Protein AF-A0A0A1G849-F1 (afdb_monomer_lite)

pLDDT: mean 85.61, std 12.78, range [46.56, 97.75]

Secondary structure (DSSP, 8-state):
-TT-------TTSB--SSSB-S---SSS---TTTTB--TTSBS-------GGG--SS--------SS---GGG----------------TTSPPPGGG-----SS---PPPPPP------SSTT-------

Sequence (131 aa):
VNGKSIGRYWPSYIASQSGCTDSCDYRGAYSSSKCLTNCGQPSQKLYHVPRSWIQSTGNVLVLFEELGGDPTQISFMARSVGTLCARVSETHLPPVGSWKSSATSGLKVNKPKAELQLHCPSSGHLIKSIK

Foldseek 3Di:
DLPDDLDDDDQVQFAAQDLADPDADPDDDDDPSRHDDRHRGRPDDDGDDDPVSDDPDDDDDDDDDDPDDDCVPDDDDDDDDDDDDDDWDQPDDADPVQDDDPPDDDDDDDDHGHDDDDDDPDPPDDDPDDD

Organism: Pinus sylvestris (NCBI:txid3349)

Structure (mmCIF, N/CA/C/O backbone):
data_AF-A0A0A1G849-F1
#
_entry.id   AF-A0A0A1G849-F1
#
loop_
_atom_site.group_PDB
_atom_site.id
_atom_site.type_symbol
_atom_site.label_atom_id
_atom_site.label_alt_id
_atom_site.label_comp_id
_atom_site.label_asym_id
_atom_site.label_entity_id
_atom_site.label_seq_id
_atom_site.pdbx_PDB_ins_code
_atom_site.Cartn_x
_atom_site.Cartn_y
_atom_site.Cartn_z
_atom_site.occupancy
_atom_site.B_iso_or_equiv
_atom_site.auth_seq_id
_atom_site.auth_comp_id
_atom_site.auth_asym_id
_atom_site.auth_atom_id
_atom_site.pdbx_PDB_model_num
ATOM 1 N N . VAL A 1 1 ? -9.097 -6.084 12.991 1.00 96.44 1 VAL A N 1
ATOM 2 C CA . VAL A 1 1 ? -10.332 -6.166 12.171 1.00 96.44 1 VAL A CA 1
ATOM 3 C C . VAL A 1 1 ? -11.165 -7.33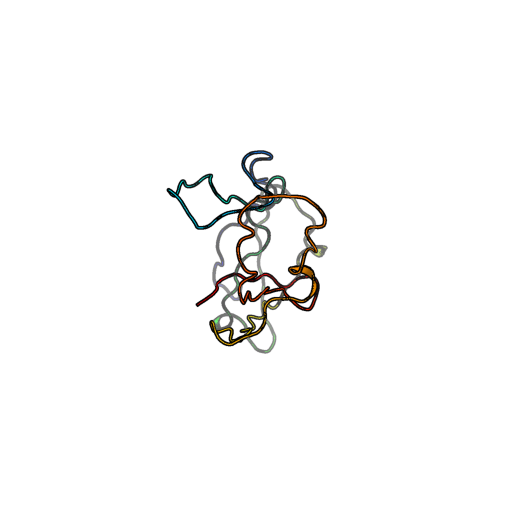7 12.655 1.00 96.44 1 VAL A C 1
ATOM 5 O O . VAL A 1 1 ? -10.667 -8.454 12.602 1.00 96.44 1 VAL A O 1
ATOM 8 N N . ASN A 1 2 ? -12.381 -7.108 13.158 1.00 97.38 2 ASN A N 1
ATOM 9 C CA . ASN A 1 2 ? -13.292 -8.162 13.636 1.00 97.38 2 ASN A CA 1
ATOM 10 C C . ASN A 1 2 ? -12.612 -9.164 14.597 1.00 97.38 2 ASN A C 1
ATOM 12 O O . ASN A 1 2 ? -12.657 -10.373 14.390 1.00 97.38 2 ASN A O 1
ATOM 16 N N . GLY A 1 3 ? -11.878 -8.650 15.592 1.00 97.25 3 GLY A N 1
ATOM 17 C CA . GLY A 1 3 ? -11.112 -9.462 16.553 1.00 97.25 3 GLY A CA 1
ATOM 18 C C . GLY A 1 3 ? -9.846 -10.136 16.000 1.00 97.25 3 GLY A C 1
ATOM 19 O O . GLY A 1 3 ? -9.109 -10.758 16.756 1.00 97.25 3 GLY A O 1
ATOM 20 N N . LYS A 1 4 ? -9.548 -10.006 14.700 1.00 97.75 4 LYS A N 1
ATOM 21 C CA . LYS A 1 4 ? -8.345 -10.556 14.055 1.00 97.75 4 LYS A CA 1
ATOM 22 C C . LYS A 1 4 ? -7.284 -9.473 13.861 1.00 97.75 4 LYS A C 1
ATOM 24 O O . LYS A 1 4 ? -7.577 -8.391 13.336 1.00 97.75 4 LYS A O 1
ATOM 29 N N . SER A 1 5 ? -6.053 -9.760 14.280 1.00 97.44 5 SER A N 1
ATOM 30 C CA . SER A 1 5 ? -4.911 -8.861 14.084 1.00 97.44 5 SER A CA 1
ATOM 31 C C . SER A 1 5 ? -4.463 -8.861 12.620 1.00 97.44 5 SER A C 1
ATOM 33 O O . SER A 1 5 ? -4.301 -9.926 12.029 1.00 97.44 5 SER A O 1
ATOM 35 N N . ILE A 1 6 ? -4.260 -7.671 12.043 1.00 96.56 6 ILE A N 1
ATOM 36 C CA . ILE A 1 6 ? -3.727 -7.480 10.677 1.00 96.56 6 ILE A CA 1
ATOM 37 C C . ILE A 1 6 ? -2.223 -7.150 10.673 1.00 96.56 6 ILE A C 1
ATOM 39 O O . ILE A 1 6 ? -1.653 -6.907 9.613 1.00 96.56 6 ILE A O 1
ATOM 43 N N . GLY A 1 7 ? -1.580 -7.157 11.846 1.00 97.38 7 GLY A N 1
ATOM 44 C CA . GLY A 1 7 ? -0.162 -6.837 12.015 1.00 97.38 7 GLY A CA 1
ATOM 45 C C . GLY A 1 7 ? 0.098 -5.435 12.572 1.00 97.38 7 GLY A C 1
ATOM 46 O O . GLY A 1 7 ? -0.817 -4.740 13.011 1.00 97.38 7 GLY A O 1
ATOM 47 N N . ARG A 1 8 ? 1.380 -5.058 12.584 1.00 97.44 8 ARG A N 1
ATOM 48 C CA . ARG A 1 8 ? 1.864 -3.741 13.023 1.00 97.44 8 ARG A CA 1
ATOM 49 C C . ARG A 1 8 ? 1.796 -2.748 11.866 1.00 97.44 8 ARG A C 1
ATOM 51 O O . ARG A 1 8 ? 1.991 -3.143 10.717 1.00 97.44 8 ARG A O 1
ATOM 58 N N . TYR A 1 9 ? 1.578 -1.476 12.182 1.00 96.06 9 TYR A N 1
ATOM 59 C CA . TYR A 1 9 ? 1.714 -0.383 11.229 1.00 96.06 9 TYR A CA 1
ATOM 60 C C . TYR A 1 9 ? 2.789 0.598 11.689 1.00 96.06 9 TYR A C 1
ATOM 62 O O . TYR A 1 9 ? 2.945 0.822 12.884 1.00 96.06 9 TYR A O 1
ATOM 70 N N . TRP A 1 10 ? 3.559 1.135 10.740 1.00 95.94 10 TRP A N 1
ATOM 71 C CA . TRP A 1 10 ? 4.604 2.123 11.018 1.00 95.94 10 TRP A CA 1
ATOM 72 C C . TRP A 1 10 ? 4.793 3.115 9.853 1.00 95.94 10 TRP A C 1
ATOM 74 O O . TRP A 1 10 ? 5.840 3.157 9.206 1.00 95.94 10 TRP A O 1
ATOM 84 N N . PRO A 1 11 ? 3.772 3.932 9.541 1.00 94.50 11 PRO A N 1
ATOM 85 C CA . PRO A 1 11 ? 3.796 4.857 8.411 1.00 94.50 11 PRO A CA 1
ATOM 86 C C . PRO A 1 11 ? 4.795 6.008 8.595 1.00 94.50 11 PRO A C 1
ATOM 88 O O . PRO A 1 11 ? 5.233 6.584 7.605 1.00 94.50 11 PRO A O 1
ATOM 91 N N . SER A 1 12 ? 5.179 6.334 9.833 1.00 94.50 12 SER A N 1
ATOM 92 C CA . SER A 1 12 ? 6.218 7.332 10.119 1.00 94.50 12 SER A CA 1
ATOM 93 C C . SER A 1 12 ? 7.637 6.823 9.851 1.00 94.50 12 SER A C 1
ATOM 95 O O . SER A 1 12 ? 8.562 7.629 9.780 1.00 94.50 12 SER A O 1
ATOM 97 N N . TYR A 1 13 ? 7.831 5.512 9.658 1.00 95.62 13 TYR A N 1
ATOM 98 C CA . TYR A 1 13 ? 9.122 4.965 9.259 1.00 95.62 13 TYR A CA 1
ATOM 99 C C . TYR A 1 13 ? 9.313 5.148 7.755 1.00 95.62 13 TYR A C 1
ATOM 101 O O . TYR A 1 13 ? 8.764 4.396 6.940 1.00 95.62 13 TYR A O 1
ATOM 109 N N . ILE A 1 14 ? 10.070 6.176 7.387 1.00 97.31 14 ILE A N 1
ATOM 110 C CA . ILE A 1 14 ? 10.297 6.572 5.998 1.00 97.31 14 ILE A CA 1
ATOM 111 C C . ILE A 1 14 ? 11.408 5.717 5.380 1.00 97.31 14 ILE A C 1
ATOM 113 O O . ILE A 1 14 ? 12.457 5.502 5.986 1.00 97.31 14 ILE A O 1
ATOM 117 N N . ALA A 1 15 ? 11.171 5.215 4.168 1.00 96.62 15 ALA A N 1
ATOM 118 C CA . ALA A 1 15 ? 12.182 4.502 3.395 1.00 96.62 15 ALA A CA 1
ATOM 119 C C . ALA A 1 15 ? 13.359 5.429 3.042 1.00 96.62 15 ALA A C 1
ATOM 121 O O . ALA A 1 15 ? 13.176 6.638 2.890 1.00 96.62 15 ALA A O 1
ATOM 122 N N . SER A 1 16 ? 14.556 4.851 2.867 1.00 95.00 16 SER A N 1
ATOM 123 C CA . SER A 1 16 ? 15.768 5.584 2.462 1.00 95.00 16 SER A CA 1
ATOM 124 C C . SER A 1 16 ? 15.474 6.581 1.342 1.00 95.00 16 SER A C 1
ATOM 126 O O . SER A 1 16 ? 14.739 6.273 0.406 1.00 95.00 16 SER A O 1
ATOM 128 N N . GLN A 1 17 ? 16.056 7.776 1.423 1.00 94.62 17 GLN A N 1
ATOM 129 C CA . GLN A 1 17 ? 15.940 8.766 0.351 1.00 94.62 17 GLN A CA 1
ATOM 130 C C . GLN A 1 17 ? 16.781 8.397 -0.879 1.00 94.62 17 GLN A C 1
ATOM 132 O O . GLN A 1 17 ? 16.513 8.888 -1.971 1.00 94.62 17 GLN A O 1
ATOM 137 N N . SER A 1 18 ? 17.783 7.530 -0.720 1.00 92.38 18 SER A N 1
ATOM 138 C CA . SER A 1 18 ? 18.713 7.126 -1.775 1.00 92.38 18 SER A CA 1
ATOM 139 C C . SER A 1 18 ? 18.560 5.651 -2.154 1.00 92.38 18 SER A C 1
ATOM 141 O O . SER A 1 18 ? 18.083 4.831 -1.365 1.00 92.38 18 SER A O 1
ATOM 143 N N . GLY A 1 19 ? 19.001 5.312 -3.371 1.00 89.44 19 GLY A N 1
ATOM 144 C CA . GLY A 1 19 ? 19.054 3.941 -3.890 1.00 89.44 19 GLY A CA 1
ATOM 145 C C . GLY A 1 19 ? 17.918 3.571 -4.843 1.00 89.44 19 GLY A C 1
ATOM 146 O O . GLY A 1 19 ? 18.025 2.562 -5.535 1.00 89.44 19 GLY A O 1
ATOM 147 N N . CYS A 1 20 ? 16.859 4.379 -4.925 1.00 92.69 20 CYS A N 1
ATOM 148 C CA . CYS A 1 20 ? 15.850 4.212 -5.965 1.00 92.69 20 CYS A CA 1
ATOM 149 C C . CYS A 1 20 ? 16.362 4.709 -7.312 1.00 92.69 20 CYS A C 1
ATOM 151 O O . CYS A 1 20 ? 17.150 5.650 -7.387 1.00 92.69 20 CYS A O 1
ATOM 153 N N . THR A 1 21 ? 15.879 4.068 -8.369 1.00 87.50 21 THR A N 1
ATOM 154 C CA . THR A 1 21 ? 16.189 4.414 -9.754 1.00 87.50 21 THR A CA 1
ATOM 155 C C . THR A 1 21 ? 14.902 4.723 -10.506 1.00 87.50 21 THR A C 1
ATOM 157 O O . THR A 1 21 ? 13.886 4.057 -10.297 1.00 87.50 21 THR A O 1
ATOM 160 N N . ASP A 1 22 ? 14.954 5.698 -11.411 1.00 82.12 22 ASP A N 1
ATOM 161 C CA . ASP A 1 22 ? 13.834 6.025 -12.301 1.00 82.12 22 ASP A CA 1
ATOM 162 C C . ASP A 1 22 ? 13.613 4.938 -13.364 1.00 82.12 22 ASP A C 1
ATOM 164 O O . ASP A 1 22 ? 12.525 4.806 -13.923 1.00 82.12 22 ASP A O 1
ATOM 168 N N . SER A 1 23 ? 14.645 4.133 -13.645 1.00 83.81 23 SER A N 1
ATOM 169 C CA . SER A 1 23 ? 14.575 3.025 -14.597 1.00 83.81 23 SER A CA 1
ATOM 170 C C . SER A 1 23 ? 15.314 1.789 -14.081 1.00 83.81 23 SER A C 1
ATOM 172 O O . SER A 1 23 ? 16.416 1.873 -13.543 1.00 83.81 23 SER A O 1
ATOM 174 N N . CYS A 1 24 ? 14.697 0.620 -14.235 1.00 86.75 24 CYS A N 1
ATOM 175 C CA . CYS A 1 24 ? 15.257 -0.668 -13.831 1.00 86.75 24 CYS A CA 1
ATOM 176 C C . CYS A 1 24 ? 15.306 -1.593 -15.051 1.00 86.75 24 CYS A C 1
ATOM 178 O O . CYS A 1 24 ? 14.274 -1.871 -15.662 1.00 86.75 24 CYS A O 1
ATOM 180 N N . ASP A 1 25 ? 16.502 -2.077 -15.394 1.00 84.75 25 ASP A N 1
ATOM 181 C CA . ASP A 1 25 ? 16.695 -3.071 -16.452 1.00 84.75 25 ASP A CA 1
ATOM 182 C C . ASP A 1 25 ? 16.750 -4.480 -15.847 1.00 84.75 25 ASP A C 1
ATOM 184 O O . ASP A 1 25 ? 17.547 -4.767 -14.946 1.00 84.75 25 ASP A O 1
ATOM 188 N N . TYR A 1 26 ? 15.908 -5.378 -16.361 1.00 83.81 26 TYR A N 1
ATOM 189 C CA . TYR A 1 26 ? 15.878 -6.777 -15.936 1.00 83.81 26 TYR A CA 1
ATOM 190 C C . TYR A 1 26 ? 17.158 -7.533 -16.329 1.00 83.81 26 TYR A C 1
ATOM 192 O O . TYR A 1 26 ? 17.505 -8.523 -15.685 1.00 83.81 26 TYR A O 1
ATOM 200 N N . ARG A 1 27 ? 17.879 -7.077 -17.362 1.00 86.25 27 ARG A N 1
ATOM 201 C CA . ARG A 1 27 ? 19.115 -7.704 -17.852 1.00 86.25 27 ARG A CA 1
ATOM 202 C C . ARG A 1 27 ? 20.282 -7.461 -16.892 1.00 86.25 27 ARG A C 1
ATOM 204 O O . ARG A 1 27 ? 20.348 -6.450 -16.194 1.00 86.25 27 ARG A O 1
ATOM 211 N N . GLY A 1 28 ? 21.243 -8.383 -16.886 1.00 90.12 28 GLY A N 1
ATOM 212 C CA . GLY A 1 28 ? 22.441 -8.317 -16.041 1.00 90.12 28 GLY A CA 1
ATOM 213 C C . GLY A 1 28 ? 22.224 -8.831 -14.615 1.00 90.12 28 GLY A C 1
ATOM 214 O O . GLY A 1 28 ? 21.102 -9.136 -14.212 1.00 90.12 28 GLY A O 1
ATOM 215 N N . ALA A 1 29 ? 23.313 -8.926 -13.845 1.00 93.50 29 ALA A N 1
ATOM 216 C CA . ALA A 1 29 ? 23.291 -9.463 -12.485 1.00 93.50 29 ALA A CA 1
ATOM 217 C C . ALA A 1 29 ? 22.294 -8.713 -11.584 1.00 93.50 29 ALA A C 1
ATOM 219 O O . ALA A 1 29 ? 22.076 -7.506 -11.727 1.00 93.50 29 ALA A O 1
ATOM 220 N N . TYR A 1 30 ? 21.666 -9.450 -10.673 1.00 93.19 30 TYR A N 1
ATOM 221 C CA . TYR A 1 30 ? 20.740 -8.903 -9.690 1.00 93.19 30 TYR A CA 1
ATOM 222 C C . TYR A 1 30 ? 21.476 -8.532 -8.397 1.00 93.19 30 TYR A C 1
ATOM 224 O O . TYR A 1 30 ? 22.336 -9.277 -7.930 1.00 93.19 30 TYR A O 1
ATOM 232 N N . SER A 1 31 ? 21.081 -7.412 -7.795 1.00 93.88 31 SER A N 1
ATOM 233 C CA . SER A 1 31 ? 21.362 -7.069 -6.401 1.00 93.88 31 SER A CA 1
ATOM 234 C C . SER A 1 31 ? 20.079 -6.553 -5.750 1.00 93.88 31 SER A C 1
ATOM 236 O O . SER A 1 31 ? 19.192 -6.035 -6.433 1.00 93.88 31 SER A O 1
ATOM 238 N N . SER A 1 32 ? 19.976 -6.655 -4.424 1.00 93.38 32 SER A N 1
ATOM 239 C CA . SER A 1 32 ? 18.806 -6.169 -3.677 1.00 93.38 32 SER A CA 1
ATOM 240 C C . SER A 1 32 ? 18.562 -4.665 -3.834 1.00 93.38 32 SER A C 1
ATOM 242 O O . SER A 1 32 ? 17.431 -4.216 -3.681 1.00 93.38 32 SER A O 1
ATOM 244 N N . SER A 1 33 ? 19.595 -3.891 -4.174 1.00 92.44 33 SER A N 1
ATOM 245 C CA . SER A 1 33 ? 19.517 -2.448 -4.405 1.00 92.44 33 SER A CA 1
ATOM 246 C C . SER A 1 33 ? 19.241 -2.051 -5.859 1.00 92.44 33 SER A C 1
ATOM 248 O O . SER A 1 33 ? 19.030 -0.874 -6.126 1.00 92.44 33 SER A O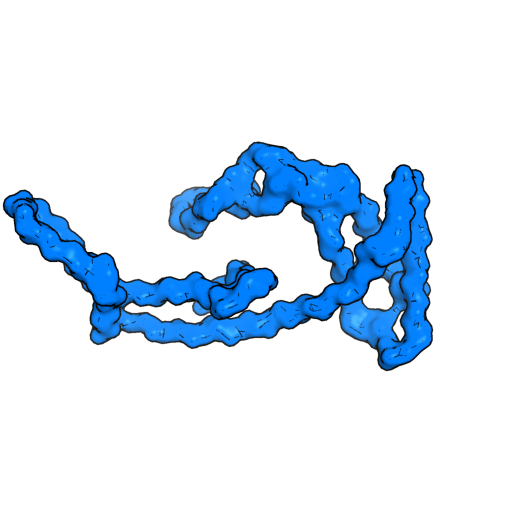 1
ATOM 250 N N . LYS A 1 34 ? 19.226 -2.999 -6.808 1.00 92.44 34 LYS A N 1
ATOM 251 C CA . LYS A 1 34 ? 19.192 -2.698 -8.252 1.00 92.44 34 LYS A CA 1
ATOM 252 C C . LYS A 1 34 ? 17.942 -1.930 -8.692 1.00 92.44 34 LYS A C 1
ATOM 254 O O . LYS A 1 34 ? 18.019 -1.094 -9.584 1.00 92.44 34 LYS A O 1
ATOM 259 N N . CYS A 1 35 ? 16.793 -2.255 -8.104 1.00 92.56 35 CYS A N 1
ATOM 260 C CA . CYS A 1 35 ? 15.483 -1.784 -8.561 1.00 92.56 35 CYS A CA 1
ATOM 261 C C . CYS A 1 35 ? 14.598 -1.344 -7.393 1.00 92.56 35 CYS A C 1
ATOM 263 O O . CYS A 1 35 ? 13.419 -1.700 -7.319 1.00 92.56 35 CYS A O 1
ATOM 265 N N . LEU A 1 36 ? 15.182 -0.615 -6.440 1.00 93.19 36 LEU A N 1
ATOM 266 C CA . LEU A 1 36 ? 14.430 -0.055 -5.322 1.00 93.19 36 LEU A CA 1
ATOM 267 C C . LEU A 1 36 ? 13.444 1.010 -5.817 1.00 93.19 36 LEU A C 1
ATOM 269 O O . LEU A 1 36 ? 13.712 1.744 -6.767 1.00 93.19 36 LEU A O 1
ATOM 273 N N . THR A 1 37 ? 12.295 1.088 -5.149 1.00 91.88 37 THR A N 1
ATOM 274 C CA . THR A 1 37 ? 11.216 2.047 -5.429 1.00 91.88 37 THR A CA 1
ATOM 275 C C . THR A 1 37 ? 10.682 2.624 -4.114 1.00 91.88 37 THR A C 1
ATOM 277 O O . THR A 1 37 ? 11.016 2.123 -3.041 1.00 91.88 37 THR A O 1
ATOM 280 N N . ASN A 1 38 ? 9.850 3.672 -4.187 1.00 92.19 38 ASN A N 1
ATOM 281 C CA . ASN A 1 38 ? 9.239 4.345 -3.028 1.00 92.19 38 ASN A CA 1
ATOM 282 C C . ASN A 1 38 ? 10.228 4.995 -2.034 1.00 92.19 38 ASN A C 1
ATOM 284 O O . ASN A 1 38 ? 9.936 5.097 -0.844 1.00 92.19 38 ASN A O 1
ATOM 288 N N . CYS A 1 39 ? 11.377 5.488 -2.501 1.00 94.94 39 CYS A N 1
ATOM 289 C CA . CYS A 1 39 ? 12.286 6.270 -1.660 1.00 94.94 39 CYS A CA 1
ATOM 290 C C . CYS A 1 39 ? 11.612 7.544 -1.131 1.00 94.94 39 CYS A C 1
ATOM 292 O O . CYS A 1 39 ? 10.811 8.172 -1.828 1.00 94.94 39 CYS A O 1
ATOM 294 N N . GLY A 1 40 ? 11.910 7.912 0.118 1.00 96.12 40 GLY A N 1
ATOM 295 C CA . GLY A 1 40 ? 11.313 9.080 0.778 1.00 96.12 40 GLY A CA 1
ATOM 296 C C . GLY A 1 40 ? 9.812 8.963 1.082 1.00 96.12 40 GLY A C 1
ATOM 297 O O . GLY A 1 40 ? 9.213 9.923 1.558 1.00 96.12 40 GLY A O 1
ATOM 298 N N . GLN A 1 41 ? 9.192 7.807 0.827 1.00 95.75 41 GLN A N 1
ATOM 299 C CA . GLN A 1 41 ? 7.807 7.512 1.200 1.00 95.75 41 GLN A CA 1
ATOM 300 C C . GLN A 1 41 ? 7.764 6.677 2.489 1.00 95.75 41 GLN A C 1
ATOM 302 O O . GLN A 1 41 ? 8.767 6.046 2.840 1.00 95.75 41 GLN A O 1
ATOM 307 N N . PRO A 1 42 ? 6.613 6.606 3.188 1.00 96.00 42 PRO A N 1
ATOM 308 C CA . PRO A 1 42 ? 6.390 5.596 4.217 1.00 96.00 42 PRO A CA 1
ATOM 309 C C . PRO A 1 42 ? 6.797 4.209 3.717 1.00 96.00 42 PRO A C 1
ATOM 311 O O . PRO A 1 42 ? 6.320 3.769 2.667 1.00 96.00 42 PRO A O 1
ATOM 314 N N . SER A 1 43 ? 7.642 3.514 4.480 1.00 95.38 43 SER A N 1
ATOM 315 C CA . SER A 1 43 ? 8.107 2.156 4.160 1.00 95.38 43 SER A CA 1
ATOM 316 C C . SER A 1 43 ? 6.940 1.202 3.880 1.00 95.38 43 SER A C 1
ATOM 318 O O . SER A 1 43 ? 7.018 0.355 2.990 1.00 95.38 43 SER A O 1
ATOM 320 N N . GLN A 1 44 ? 5.816 1.407 4.573 1.00 96.00 44 GLN A N 1
ATOM 321 C CA . GLN A 1 44 ? 4.542 0.778 4.272 1.00 96.00 44 GLN A CA 1
ATOM 322 C C . GLN A 1 44 ? 3.373 1.752 4.488 1.00 96.00 44 GLN A C 1
ATOM 324 O O . GLN A 1 44 ? 3.083 2.179 5.606 1.00 96.00 44 GLN A O 1
ATOM 329 N N . LYS A 1 45 ? 2.658 2.076 3.402 1.00 92.88 45 LYS A N 1
ATOM 330 C CA . LYS A 1 45 ? 1.449 2.923 3.434 1.00 92.88 45 LYS A CA 1
ATOM 331 C C . LYS A 1 45 ? 0.144 2.121 3.486 1.00 92.88 45 LYS A C 1
ATOM 333 O O . LYS A 1 45 ? -0.842 2.587 4.041 1.00 92.88 45 LYS A O 1
ATOM 338 N N . LEU A 1 46 ? 0.128 0.929 2.886 1.00 94.00 46 LEU A N 1
ATOM 339 C CA . LEU A 1 46 ? -1.063 0.085 2.775 1.00 94.00 46 LEU A CA 1
ATOM 340 C C . LEU A 1 46 ? -0.907 -1.182 3.619 1.00 94.00 46 LEU A C 1
ATOM 342 O O . LEU A 1 46 ? 0.100 -1.889 3.522 1.00 94.00 46 LEU A O 1
ATOM 346 N N . TYR A 1 47 ? -1.941 -1.492 4.395 1.00 95.94 47 TYR A N 1
ATOM 347 C CA . TYR A 1 47 ? -1.995 -2.648 5.285 1.00 95.94 47 TYR A CA 1
ATOM 348 C C . TYR A 1 47 ? -3.087 -3.594 4.804 1.00 95.94 47 TYR A C 1
ATOM 350 O O . TYR A 1 47 ? -4.241 -3.205 4.629 1.00 95.94 47 TYR A O 1
ATOM 358 N N . HIS A 1 48 ? -2.701 -4.833 4.506 1.00 95.94 48 HIS A N 1
ATOM 359 C CA . HIS A 1 48 ? -3.600 -5.783 3.870 1.00 95.94 48 HIS A CA 1
ATOM 360 C C . HIS A 1 48 ? -4.650 -6.294 4.860 1.00 95.94 48 HIS A C 1
ATOM 362 O O . HIS A 1 48 ? -4.317 -6.862 5.898 1.00 95.94 48 HIS A O 1
ATOM 368 N N . VAL A 1 49 ? -5.922 -6.147 4.488 1.00 96.25 49 VAL A N 1
ATOM 369 C CA . VAL A 1 49 ? -7.054 -6.745 5.195 1.00 96.25 49 VAL A CA 1
ATOM 370 C C . VAL A 1 49 ? -7.635 -7.862 4.324 1.00 96.25 49 VAL A C 1
ATOM 372 O O . VAL A 1 49 ? -8.204 -7.565 3.271 1.00 96.25 49 VAL A O 1
ATOM 375 N N . PRO A 1 50 ? -7.507 -9.142 4.722 1.00 95.06 50 PRO A N 1
ATOM 376 C CA . PRO A 1 50 ? -8.066 -10.254 3.964 1.00 95.06 50 PRO A CA 1
ATOM 377 C C . PRO A 1 50 ? -9.576 -10.111 3.768 1.00 95.06 50 PRO A C 1
ATOM 379 O O . PRO A 1 50 ? -10.318 -9.856 4.718 1.00 95.06 50 PRO A O 1
ATOM 382 N N . ARG A 1 51 ? -10.053 -10.340 2.538 1.00 93.56 51 ARG A N 1
ATOM 383 C CA . ARG A 1 51 ? -11.482 -10.212 2.210 1.00 93.56 51 ARG A CA 1
ATOM 384 C C . ARG A 1 51 ? -12.362 -11.124 3.068 1.00 93.56 51 ARG A C 1
ATOM 386 O O . ARG A 1 51 ? -13.447 -10.710 3.453 1.00 93.56 51 ARG A O 1
ATOM 393 N N . SER A 1 52 ? -11.867 -12.313 3.418 1.00 96.00 52 SER A N 1
ATOM 394 C CA . SER A 1 52 ? -12.554 -13.284 4.282 1.00 96.00 52 SER A CA 1
ATOM 395 C C . SER A 1 52 ? -12.769 -12.808 5.723 1.00 96.00 52 SER A C 1
ATOM 397 O O . SER A 1 52 ? -13.518 -13.435 6.465 1.00 96.00 52 SER A O 1
ATOM 399 N N . TRP A 1 53 ? -12.106 -11.731 6.151 1.00 96.38 53 TRP A N 1
ATOM 400 C CA . TRP A 1 53 ? -12.267 -11.169 7.493 1.00 96.38 53 TRP A CA 1
ATOM 401 C C . TRP A 1 53 ? -13.294 -10.039 7.535 1.00 96.38 53 TRP A C 1
ATOM 403 O O . TRP A 1 53 ? -13.604 -9.564 8.623 1.00 96.38 53 TRP A O 1
ATOM 413 N N . ILE A 1 54 ? -13.810 -9.613 6.380 1.00 95.62 54 ILE A N 1
ATOM 414 C CA . ILE A 1 54 ? -14.787 -8.535 6.244 1.00 95.62 54 ILE A CA 1
ATOM 415 C C . ILE A 1 54 ? -16.177 -9.128 6.005 1.00 95.62 54 ILE A C 1
ATOM 417 O O . ILE A 1 54 ? -16.370 -9.946 5.110 1.00 95.62 54 ILE A O 1
ATOM 421 N N . GLN A 1 55 ? -17.145 -8.675 6.793 1.00 96.50 55 GLN A N 1
ATOM 422 C CA . GLN A 1 55 ? -18.566 -8.996 6.672 1.00 96.50 55 GLN A CA 1
ATOM 423 C C . GLN A 1 55 ? -19.269 -7.987 5.753 1.00 96.50 55 GLN A C 1
ATOM 425 O O . GLN A 1 55 ? -18.709 -6.933 5.435 1.00 96.50 55 GLN A O 1
ATOM 430 N N . SER A 1 56 ? -20.503 -8.280 5.335 1.00 96.06 56 SER A N 1
ATOM 431 C CA . SER A 1 56 ? -21.311 -7.356 4.523 1.00 96.06 56 SER A CA 1
ATOM 432 C C . SER A 1 56 ? -21.581 -6.030 5.239 1.00 96.06 56 SER A C 1
ATOM 434 O O . SER A 1 56 ? -21.549 -4.978 4.609 1.00 96.06 56 SER A O 1
ATOM 436 N N . THR A 1 57 ? -21.802 -6.074 6.554 1.00 96.88 57 THR A N 1
ATOM 437 C CA . THR A 1 57 ? -22.102 -4.923 7.418 1.00 96.88 57 THR A CA 1
ATOM 438 C C . THR A 1 57 ? -21.560 -5.172 8.829 1.00 96.88 57 THR A C 1
ATOM 440 O O . THR A 1 57 ? -21.192 -6.296 9.158 1.00 96.88 57 THR A O 1
ATOM 443 N N . GLY A 1 58 ? -21.498 -4.136 9.674 1.00 96.69 58 GLY A N 1
ATOM 444 C CA . GLY A 1 58 ? -21.151 -4.297 11.097 1.00 96.69 58 GLY A CA 1
ATOM 445 C C . GLY A 1 58 ? -19.683 -4.647 11.379 1.00 96.69 58 GLY A C 1
ATOM 446 O O . GLY A 1 58 ? -19.381 -5.278 12.386 1.00 96.69 58 GLY A O 1
ATOM 447 N N . ASN A 1 59 ? -18.760 -4.263 10.492 1.00 96.94 59 ASN A N 1
ATOM 448 C CA . ASN A 1 59 ? -17.331 -4.502 10.696 1.00 96.94 59 ASN A CA 1
ATOM 449 C C . ASN A 1 59 ? -16.751 -3.574 11.769 1.00 96.94 59 ASN A C 1
ATOM 451 O O . ASN A 1 59 ? -17.015 -2.374 11.762 1.00 96.94 59 ASN A O 1
ATOM 455 N N . VAL A 1 60 ? -15.882 -4.117 12.622 1.00 97.25 60 VAL A N 1
ATOM 456 C CA . VAL A 1 60 ? -15.173 -3.368 13.665 1.00 97.25 60 VAL A CA 1
ATOM 457 C C . VAL A 1 60 ? -13.679 -3.316 13.350 1.00 97.25 60 VAL A C 1
ATOM 459 O O . VAL A 1 60 ? -13.003 -4.345 13.204 1.00 97.25 60 VAL A O 1
ATOM 462 N N . LEU A 1 61 ? -13.140 -2.100 13.280 1.00 96.19 61 LEU A N 1
ATOM 463 C CA . LEU A 1 61 ? -11.709 -1.835 13.200 1.00 96.19 61 LEU A CA 1
ATOM 464 C C . LEU A 1 61 ? -11.243 -1.251 14.536 1.00 96.19 61 LEU A C 1
ATOM 466 O O . LEU A 1 61 ? -11.774 -0.251 14.996 1.00 96.19 61 LEU A O 1
ATOM 470 N N . VAL A 1 62 ? -10.248 -1.894 15.142 1.00 96.62 62 VAL A N 1
ATOM 471 C CA . VAL A 1 62 ? -9.580 -1.423 16.358 1.00 96.62 62 VAL A CA 1
ATOM 472 C C . VAL A 1 62 ? -8.127 -1.167 15.990 1.00 96.62 62 VAL A C 1
ATOM 474 O O . VAL A 1 62 ? -7.508 -2.029 15.358 1.00 96.62 62 VAL A O 1
ATOM 477 N N . LEU A 1 63 ? -7.610 -0.001 16.369 1.00 95.81 63 LEU A N 1
ATOM 478 C CA . LEU A 1 63 ? -6.207 0.371 16.227 1.00 95.81 63 LEU A CA 1
ATOM 479 C C . LEU A 1 63 ? -5.647 0.744 17.596 1.00 95.81 63 LEU A C 1
ATOM 481 O O . LEU A 1 63 ? -6.355 1.310 18.426 1.00 95.81 63 LEU A O 1
ATOM 485 N N . PHE A 1 64 ? -4.374 0.437 17.797 1.00 96.56 64 PHE A N 1
ATOM 486 C CA . PHE A 1 64 ? -3.582 0.952 18.901 1.00 96.56 64 PHE A CA 1
ATOM 487 C C . PHE A 1 64 ? -2.527 1.881 18.305 1.00 96.56 64 PHE A C 1
ATOM 489 O O . PHE A 1 64 ? -1.710 1.424 17.508 1.00 96.56 64 PHE A O 1
ATOM 496 N N . GLU A 1 65 ? -2.594 3.161 18.662 1.00 96.69 65 GLU A N 1
ATOM 497 C CA . GLU A 1 65 ? -1.682 4.199 18.188 1.00 96.69 65 GLU A CA 1
ATOM 498 C C . GLU A 1 65 ? -0.652 4.510 19.272 1.00 96.69 65 GLU A C 1
ATOM 500 O O . GLU A 1 65 ? -1.014 4.919 20.373 1.00 96.69 65 GLU A O 1
ATOM 505 N N . GLU A 1 66 ? 0.621 4.284 18.955 1.00 96.62 66 GLU A N 1
ATOM 506 C CA . GLU A 1 66 ? 1.734 4.405 19.900 1.00 96.62 66 GLU A CA 1
ATOM 507 C C . GLU A 1 66 ? 2.352 5.809 19.896 1.00 96.62 66 GLU A C 1
ATOM 509 O O . GLU A 1 66 ? 2.701 6.329 20.954 1.00 96.62 66 GLU A O 1
ATOM 514 N N . LEU A 1 67 ? 2.496 6.425 18.719 1.00 93.88 67 LEU A N 1
ATOM 515 C CA . LEU A 1 67 ? 3.245 7.676 18.535 1.00 93.88 67 LEU A CA 1
ATOM 516 C C . LEU A 1 67 ? 2.331 8.893 18.343 1.00 93.88 67 LEU A C 1
ATOM 518 O O . LEU A 1 67 ? 2.782 10.031 18.468 1.00 93.88 67 LEU A O 1
ATOM 522 N N . GLY A 1 68 ? 1.055 8.652 18.054 1.00 93.19 68 GLY A N 1
ATOM 523 C CA . GLY A 1 68 ? 0.062 9.678 17.767 1.00 93.19 68 GLY A CA 1
ATOM 524 C C . GLY A 1 68 ? -0.195 9.826 16.268 1.00 93.19 68 GLY A C 1
ATOM 525 O O . GLY A 1 68 ? 0.707 9.743 15.435 1.00 93.19 68 GLY A O 1
ATOM 526 N N . GLY A 1 69 ? -1.456 10.064 15.921 1.00 92.75 69 GLY A N 1
ATOM 527 C CA . GLY A 1 69 ? -1.908 10.200 14.543 1.00 92.75 69 GLY A CA 1
ATOM 528 C C . GLY A 1 69 ? -3.370 10.626 14.475 1.00 92.75 69 GLY A C 1
ATOM 529 O O . GLY A 1 69 ? -4.114 10.479 15.443 1.00 92.75 69 GLY A O 1
ATOM 530 N N . ASP A 1 70 ? -3.774 11.169 13.329 1.00 94.62 70 ASP A N 1
ATOM 531 C CA . ASP A 1 70 ? -5.159 11.557 13.069 1.00 94.62 70 ASP A CA 1
ATOM 532 C C . ASP A 1 70 ? -5.943 10.360 12.495 1.00 94.62 70 ASP A C 1
ATOM 534 O O . ASP A 1 70 ? -5.718 9.973 11.341 1.00 94.62 70 ASP A O 1
ATOM 538 N N . PRO A 1 71 ? -6.876 9.759 13.260 1.00 93.56 71 PRO A N 1
ATOM 539 C CA . PRO A 1 71 ? -7.631 8.602 12.797 1.00 93.56 71 PRO A CA 1
ATOM 540 C C . PRO A 1 71 ? -8.600 8.933 11.653 1.00 93.56 71 PRO A C 1
ATOM 542 O O . PRO A 1 71 ? -9.021 8.017 10.946 1.00 93.56 71 PRO A O 1
ATOM 545 N N . THR A 1 72 ? -8.944 10.208 11.429 1.00 95.44 72 THR A N 1
ATOM 546 C CA . THR A 1 72 ? -9.850 10.611 10.336 1.00 95.44 72 THR A CA 1
ATOM 547 C C . THR A 1 72 ? -9.219 10.440 8.952 1.00 95.44 72 THR A C 1
ATOM 549 O O . THR A 1 72 ? -9.933 10.316 7.959 1.00 95.44 72 THR A O 1
ATOM 552 N N . GLN A 1 73 ? -7.888 10.345 8.886 1.00 93.00 73 GLN A N 1
ATOM 553 C CA . GLN A 1 73 ? -7.137 10.104 7.650 1.00 93.00 73 GLN A CA 1
ATOM 554 C C . GLN A 1 73 ? -7.100 8.621 7.245 1.00 93.00 73 GLN A C 1
ATOM 556 O O . GLN A 1 73 ? -6.606 8.269 6.168 1.00 93.00 73 GLN A O 1
ATOM 561 N N . ILE A 1 74 ? -7.598 7.724 8.100 1.00 93.94 74 ILE A N 1
ATOM 562 C CA . ILE A 1 74 ? -7.634 6.291 7.818 1.00 93.94 74 ILE A CA 1
ATOM 563 C C . ILE A 1 74 ? -8.781 6.009 6.849 1.00 93.94 74 ILE A C 1
ATOM 565 O O . ILE A 1 74 ? -9.938 6.328 7.106 1.00 93.94 74 ILE A O 1
ATOM 569 N N . SER A 1 75 ? -8.466 5.344 5.739 1.00 94.25 75 SER A N 1
ATOM 570 C CA . SER A 1 75 ? -9.451 4.960 4.729 1.00 94.25 75 SER A CA 1
ATOM 571 C C . SER A 1 75 ? -9.253 3.521 4.265 1.00 94.25 75 SER A C 1
ATOM 573 O O . SER A 1 75 ? -8.148 2.973 4.279 1.00 94.25 75 SER A O 1
ATOM 575 N N . PHE A 1 76 ? -10.350 2.894 3.841 1.00 91.69 76 PHE A N 1
ATOM 576 C CA . PHE A 1 76 ? -10.305 1.603 3.168 1.00 91.69 76 PHE A CA 1
ATOM 577 C C . PHE A 1 76 ? -10.099 1.809 1.671 1.00 91.69 76 PHE A C 1
ATOM 579 O O . PHE A 1 76 ? -10.792 2.603 1.040 1.00 91.69 76 PHE A O 1
ATOM 586 N N . MET A 1 77 ? -9.183 1.036 1.092 1.00 89.44 77 MET A N 1
ATOM 587 C CA . MET A 1 77 ? -8.943 1.020 -0.346 1.00 89.44 77 MET A CA 1
ATOM 588 C C . MET A 1 77 ? -9.148 -0.391 -0.891 1.00 89.44 77 MET A C 1
ATOM 590 O O . MET A 1 77 ? -8.571 -1.360 -0.393 1.00 89.44 77 MET A O 1
ATOM 594 N N . ALA A 1 78 ? -9.955 -0.502 -1.944 1.00 88.12 78 ALA A N 1
ATOM 595 C CA . ALA A 1 78 ? -10.062 -1.725 -2.722 1.00 88.12 78 ALA A CA 1
ATOM 596 C C . ALA A 1 78 ? -8.921 -1.769 -3.743 1.00 88.12 78 ALA A C 1
ATOM 598 O O . ALA A 1 78 ? -8.784 -0.873 -4.574 1.00 88.12 78 ALA A O 1
ATOM 599 N N . ARG A 1 79 ? -8.100 -2.821 -3.694 1.00 84.19 79 ARG A N 1
ATOM 600 C CA . ARG A 1 79 ? -7.077 -3.065 -4.712 1.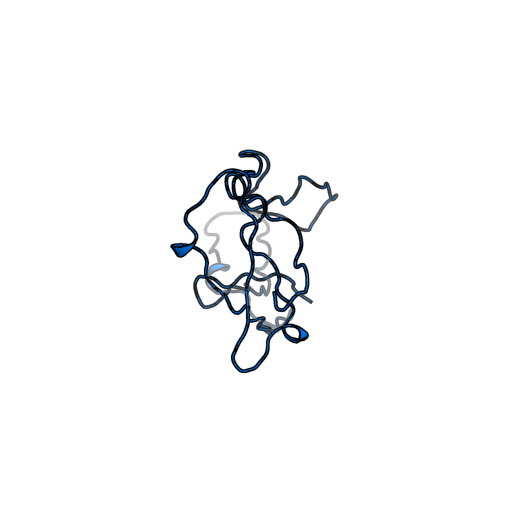00 84.19 79 ARG A CA 1
ATOM 601 C C . ARG A 1 79 ? -7.643 -3.988 -5.785 1.00 84.19 79 ARG A C 1
ATOM 603 O O . ARG A 1 79 ? -7.889 -5.160 -5.510 1.00 84.19 79 ARG A O 1
ATOM 610 N N . SER A 1 80 ? -7.812 -3.474 -6.997 1.00 80.38 80 SER A N 1
ATOM 611 C CA . SER A 1 80 ? -8.113 -4.274 -8.183 1.00 80.38 80 SER A CA 1
ATOM 612 C C . SER A 1 80 ? -6.816 -4.712 -8.868 1.00 80.38 80 SER A C 1
ATOM 614 O O . SER A 1 80 ? -5.813 -3.995 -8.877 1.00 80.38 80 SER A O 1
ATOM 616 N N . VAL A 1 81 ? -6.816 -5.922 -9.424 1.00 80.75 81 VAL A N 1
ATOM 617 C CA . VAL A 1 81 ? -5.732 -6.421 -10.276 1.00 80.75 81 VAL A CA 1
ATOM 618 C C . VAL A 1 81 ? -6.347 -6.735 -11.631 1.00 80.75 81 VAL A C 1
ATOM 620 O O . VAL A 1 81 ? -7.178 -7.632 -11.738 1.00 80.75 81 VAL A O 1
ATOM 623 N N . GLY A 1 82 ? -5.965 -5.967 -12.649 1.00 79.19 82 GLY A N 1
ATOM 624 C CA . GLY A 1 82 ? -6.291 -6.249 -14.044 1.00 79.19 82 GLY A CA 1
ATOM 625 C C . GLY A 1 82 ? -5.160 -7.019 -14.724 1.00 79.19 82 GLY A C 1
ATOM 626 O O . GLY A 1 82 ? -4.009 -6.948 -14.295 1.00 79.19 82 GLY A O 1
ATOM 627 N N . THR A 1 83 ? -5.486 -7.744 -15.793 1.00 82.19 83 THR A N 1
ATOM 628 C CA . THR A 1 83 ? -4.492 -8.329 -16.704 1.00 82.19 83 THR A CA 1
ATOM 629 C C . THR A 1 83 ? -4.599 -7.618 -18.046 1.00 82.19 83 THR A C 1
ATOM 631 O O . THR A 1 83 ? -5.697 -7.475 -18.577 1.00 82.19 83 THR A O 1
ATOM 634 N N . LEU A 1 84 ? -3.464 -7.164 -18.576 1.00 79.25 84 LEU A N 1
ATOM 635 C CA . LEU A 1 84 ? -3.357 -6.611 -19.923 1.00 79.25 84 LEU A CA 1
ATOM 636 C C . LEU A 1 84 ? -2.686 -7.662 -20.805 1.00 79.25 84 LEU A C 1
ATOM 638 O O . LEU A 1 84 ? -1.618 -8.164 -20.460 1.00 79.25 84 LEU A O 1
ATOM 642 N N . CYS A 1 85 ? -3.315 -7.991 -21.928 1.00 82.69 85 CYS A N 1
ATOM 643 C CA . CYS A 1 85 ? -2.778 -8.929 -22.904 1.00 82.69 85 CYS A CA 1
ATOM 644 C C . CYS A 1 85 ? -2.426 -8.167 -24.176 1.00 82.69 85 CYS A C 1
ATOM 646 O O . CYS A 1 85 ? -3.255 -7.424 -24.699 1.00 82.69 85 CYS A O 1
ATOM 648 N N . ALA A 1 86 ? -1.226 -8.389 -24.702 1.00 81.12 86 ALA A N 1
ATOM 649 C CA . ALA A 1 86 ? -0.861 -7.925 -26.028 1.00 81.12 86 ALA A CA 1
ATOM 650 C C . ALA A 1 86 ? 0.142 -8.88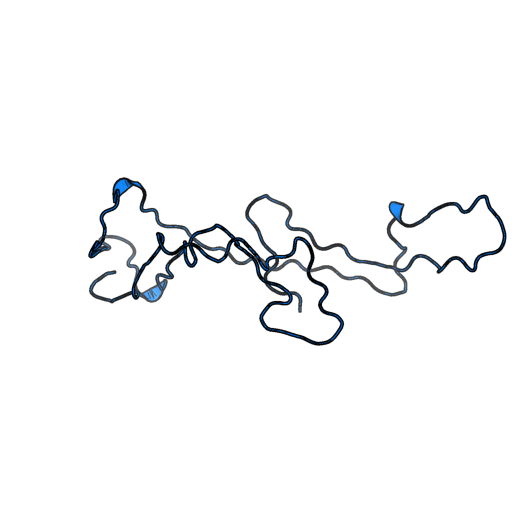6 -26.674 1.00 81.12 86 ALA A C 1
ATOM 652 O O . ALA A 1 86 ? 0.870 -9.605 -25.989 1.00 81.12 86 ALA A O 1
ATOM 653 N N . ARG A 1 87 ? 0.129 -8.938 -28.007 1.00 85.62 87 ARG A N 1
ATOM 654 C CA . ARG A 1 87 ? 0.894 -9.896 -28.807 1.00 85.62 87 ARG A CA 1
ATOM 655 C C . ARG A 1 87 ? 1.741 -9.138 -29.816 1.00 85.62 87 ARG A C 1
ATOM 6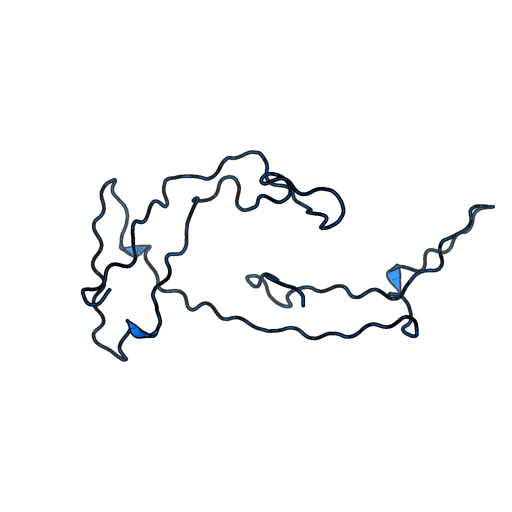57 O O . ARG A 1 87 ? 1.224 -8.295 -30.538 1.00 85.62 87 ARG A O 1
ATOM 664 N N . VAL A 1 88 ? 3.019 -9.489 -29.892 1.00 87.75 88 VAL A N 1
ATOM 665 C CA . VAL A 1 88 ? 3.944 -9.033 -30.930 1.00 87.75 88 VAL A CA 1
ATOM 666 C C . VAL A 1 88 ? 4.734 -10.239 -31.437 1.00 87.75 88 VAL A C 1
ATOM 668 O O . VAL A 1 88 ? 5.013 -11.170 -30.684 1.00 87.75 88 VAL A O 1
ATOM 671 N N . SER A 1 89 ? 5.047 -10.258 -32.726 1.00 88.12 89 SER A N 1
ATOM 672 C CA . SER A 1 89 ? 5.874 -11.283 -33.374 1.00 88.12 89 SER A CA 1
ATOM 673 C C . SER A 1 89 ? 6.824 -10.614 -34.357 1.00 88.12 89 SER A C 1
ATOM 675 O O . SER A 1 89 ? 6.624 -9.457 -34.717 1.00 88.12 89 SER A O 1
ATOM 677 N N . GLU A 1 90 ? 7.817 -11.351 -34.845 1.00 83.00 90 GLU A N 1
ATOM 678 C CA . GLU A 1 90 ? 8.801 -10.843 -35.813 1.00 83.00 90 GLU A CA 1
ATOM 679 C C . GLU A 1 90 ? 8.180 -10.389 -37.142 1.00 83.00 90 GLU A C 1
ATOM 681 O O . GLU A 1 90 ? 8.769 -9.591 -37.862 1.00 83.00 90 GLU A O 1
ATOM 686 N N . THR A 1 91 ? 6.975 -10.873 -37.454 1.00 87.69 91 THR A N 1
ATOM 687 C CA . THR A 1 91 ? 6.202 -10.474 -38.636 1.00 87.69 91 THR A CA 1
ATOM 688 C C . THR A 1 91 ? 5.463 -9.146 -38.460 1.00 87.69 91 THR A C 1
ATOM 690 O O . THR A 1 91 ? 4.947 -8.617 -39.441 1.00 87.69 91 THR A O 1
ATOM 693 N N . HIS A 1 92 ? 5.356 -8.616 -37.236 1.00 88.00 92 HIS A N 1
ATOM 694 C CA . HIS A 1 92 ? 4.731 -7.314 -37.012 1.00 88.00 92 HIS A CA 1
ATOM 695 C C . HIS A 1 92 ? 5.664 -6.188 -37.463 1.00 88.00 92 HIS A C 1
ATOM 697 O O . HIS A 1 92 ? 6.885 -6.275 -37.341 1.00 88.00 92 HIS A O 1
ATOM 703 N N . LEU A 1 93 ? 5.075 -5.106 -37.973 1.00 85.00 93 LEU A N 1
ATOM 704 C CA . LEU A 1 93 ? 5.832 -3.907 -38.309 1.00 85.00 93 LEU A CA 1
ATOM 705 C C . LEU A 1 93 ? 6.322 -3.209 -37.029 1.00 85.00 93 LEU A C 1
ATOM 707 O O . LEU A 1 93 ? 5.624 -3.224 -36.011 1.00 85.00 93 LEU A O 1
ATOM 711 N N . PRO A 1 94 ? 7.510 -2.589 -37.067 1.00 83.44 94 PRO A N 1
ATOM 712 C CA . PRO A 1 94 ? 8.019 -1.831 -35.938 1.00 83.44 94 PRO A CA 1
ATOM 713 C C . PRO A 1 94 ? 7.191 -0.555 -35.690 1.00 83.44 94 PRO A C 1
ATOM 715 O O . PRO A 1 94 ? 6.551 -0.048 -36.617 1.00 83.44 94 PRO A O 1
ATOM 718 N N . PRO A 1 95 ? 7.209 0.006 -34.464 1.00 81.94 95 PRO A N 1
ATOM 719 C CA . PRO A 1 95 ? 6.494 1.243 -34.150 1.00 81.94 95 PRO A CA 1
ATOM 720 C C . PRO A 1 95 ? 6.892 2.387 -35.092 1.00 81.94 95 PRO A C 1
ATOM 722 O O . PRO A 1 95 ? 8.079 2.580 -35.350 1.00 81.94 95 PRO A O 1
ATOM 725 N N . VAL A 1 96 ? 5.933 3.191 -35.564 1.00 76.75 96 VAL A N 1
ATOM 726 C CA . VAL A 1 96 ? 6.174 4.245 -36.579 1.00 76.75 96 VAL A CA 1
ATOM 727 C C . VAL A 1 96 ? 7.292 5.217 -36.168 1.00 76.75 96 VAL A C 1
ATOM 729 O O . VAL A 1 96 ? 8.131 5.573 -36.989 1.00 76.75 96 VAL A O 1
ATOM 732 N N . GLY A 1 97 ? 7.379 5.575 -34.881 1.00 71.50 97 GLY A N 1
ATOM 733 C CA . GLY A 1 97 ? 8.428 6.460 -34.349 1.00 71.50 97 GLY A CA 1
ATOM 734 C C . GLY A 1 97 ? 9.839 5.853 -34.292 1.00 71.50 97 GLY A C 1
ATOM 735 O O . GLY A 1 97 ? 10.802 6.573 -34.036 1.00 71.50 97 GLY A O 1
ATOM 736 N N . SER A 1 98 ? 9.986 4.545 -34.530 1.00 73.62 98 SER A N 1
ATOM 737 C CA . SER A 1 98 ? 11.292 3.868 -34.576 1.00 73.62 98 SER A CA 1
ATOM 738 C C . SER A 1 98 ? 11.999 4.014 -35.930 1.00 73.62 98 SER A C 1
ATOM 740 O O . SER A 1 98 ? 13.209 3.792 -36.023 1.00 73.62 98 SER A O 1
ATOM 742 N N . TRP A 1 99 ? 11.277 4.434 -36.976 1.00 69.38 99 TRP A N 1
ATOM 743 C CA . TRP A 1 99 ? 11.855 4.733 -38.282 1.00 69.38 99 TRP A CA 1
ATOM 744 C C . TRP A 1 99 ? 12.566 6.090 -38.244 1.00 69.38 99 TRP A C 1
ATOM 746 O O . TRP A 1 99 ? 11.981 7.137 -38.508 1.00 69.38 99 TRP A O 1
ATOM 756 N N . LYS A 1 100 ? 13.860 6.082 -37.917 1.00 66.50 100 LYS A N 1
ATOM 757 C CA . LYS A 1 100 ? 14.721 7.254 -38.113 1.00 66.50 100 LYS A CA 1
ATOM 758 C C . LYS A 1 100 ? 15.301 7.221 -39.526 1.00 66.50 100 LYS A C 1
ATOM 760 O O . LYS A 1 100 ? 16.027 6.293 -39.877 1.00 66.50 100 LYS A O 1
ATOM 765 N N . SER A 1 101 ? 14.999 8.233 -40.335 1.00 57.19 101 SER A N 1
ATOM 766 C CA . SER A 1 101 ? 15.637 8.449 -41.636 1.00 57.19 101 SER A CA 1
ATOM 767 C C . SER A 1 101 ? 17.097 8.859 -41.429 1.00 57.19 101 SER A C 1
ATOM 769 O O . SER A 1 101 ? 17.374 9.983 -41.012 1.00 57.19 101 SER A O 1
ATOM 771 N N . SER A 1 102 ? 18.051 7.974 -41.710 1.00 54.22 102 SER A N 1
ATOM 772 C CA . SER A 1 102 ? 19.464 8.351 -41.738 1.00 54.22 102 SER A CA 1
ATOM 773 C C . SER A 1 102 ? 19.796 9.014 -43.075 1.00 54.22 102 SER A C 1
ATOM 775 O O . SER A 1 102 ? 20.176 8.342 -44.032 1.00 54.22 102 SER A O 1
ATOM 777 N N . ALA A 1 103 ? 19.696 10.339 -43.134 1.00 50.16 103 ALA A N 1
ATOM 778 C CA . ALA A 1 103 ? 20.426 11.134 -44.114 1.00 50.16 103 ALA A CA 1
ATOM 779 C C . ALA A 1 103 ? 21.832 11.429 -43.568 1.00 50.16 103 ALA A C 1
ATOM 781 O O . ALA A 1 103 ? 22.121 12.568 -43.229 1.00 50.16 103 ALA A O 1
ATOM 782 N N . THR A 1 104 ? 22.675 10.403 -43.385 1.00 46.56 104 THR A N 1
ATOM 783 C CA . THR A 1 104 ? 24.152 10.529 -43.350 1.00 46.56 104 THR A CA 1
ATOM 784 C C . THR A 1 104 ? 24.831 9.158 -43.216 1.00 46.56 104 THR A C 1
ATOM 786 O O . THR A 1 104 ? 24.772 8.500 -42.182 1.00 46.56 104 THR A O 1
ATOM 789 N N . SER A 1 105 ? 25.467 8.745 -44.315 1.00 51.16 105 SER A N 1
ATOM 790 C CA . SER A 1 105 ? 26.753 8.028 -44.391 1.00 51.16 105 SER A CA 1
ATOM 791 C C . SER A 1 105 ? 27.070 6.907 -43.378 1.00 51.16 105 SER A C 1
ATOM 793 O O . SER A 1 105 ? 27.571 7.142 -42.283 1.00 51.16 105 SER A O 1
ATOM 795 N N . GLY A 1 106 ? 26.956 5.658 -43.850 1.00 49.09 106 GLY A N 1
ATOM 796 C CA . GLY A 1 106 ? 27.965 4.608 -43.615 1.00 49.09 106 GLY A CA 1
ATOM 797 C C . GLY A 1 106 ? 27.843 3.703 -42.383 1.00 49.09 106 GLY A C 1
ATOM 798 O O . GLY A 1 106 ? 28.542 2.694 -42.322 1.00 49.09 106 GLY A O 1
ATOM 799 N N . LEU A 1 107 ? 26.960 3.985 -41.426 1.00 48.12 107 LEU A N 1
ATOM 800 C CA . LEU A 1 107 ? 26.780 3.129 -40.245 1.00 48.12 107 LEU A CA 1
ATOM 801 C C . LEU A 1 107 ? 25.664 2.103 -40.491 1.00 48.12 107 LEU A C 1
ATOM 803 O O . LEU A 1 107 ? 24.567 2.468 -40.908 1.00 48.12 107 LEU A O 1
ATOM 807 N N . LYS A 1 108 ? 25.929 0.811 -40.238 1.00 50.16 108 LYS A N 1
ATOM 808 C CA . LYS A 1 108 ? 24.924 -0.267 -40.295 1.00 50.16 108 LYS A CA 1
ATOM 809 C C . LYS A 1 108 ? 23.762 0.068 -39.351 1.00 50.16 108 LYS A C 1
ATOM 811 O O . LYS A 1 108 ? 23.851 -0.165 -38.148 1.00 50.16 108 LYS A O 1
ATOM 816 N N . VAL A 1 109 ? 22.677 0.619 -39.890 1.00 57.00 109 VAL A N 1
ATOM 817 C CA . VAL A 1 109 ? 21.465 0.911 -39.121 1.00 57.00 109 VAL A CA 1
ATOM 818 C C . VAL A 1 109 ? 20.801 -0.421 -38.782 1.00 57.00 109 VAL A C 1
ATOM 820 O O . VAL A 1 109 ? 20.414 -1.179 -39.672 1.00 57.00 109 VAL A O 1
ATOM 823 N N . ASN A 1 110 ? 20.695 -0.730 -37.488 1.00 61.47 110 ASN A N 1
ATOM 824 C CA . ASN A 1 110 ? 19.896 -1.859 -37.025 1.00 61.47 110 ASN A CA 1
ATOM 825 C C . ASN A 1 110 ? 18.465 -1.689 -37.547 1.00 61.47 110 ASN A C 1
ATOM 827 O O . ASN A 1 110 ? 17.833 -0.665 -37.286 1.00 61.47 110 ASN A O 1
ATOM 831 N N . LYS A 1 111 ? 17.960 -2.682 -38.291 1.00 67.56 111 LYS A N 1
ATOM 832 C CA . LYS A 1 111 ? 16.567 -2.683 -38.751 1.00 67.56 111 LYS A CA 1
ATOM 833 C C . LYS A 1 111 ? 15.648 -2.541 -37.529 1.00 67.56 111 LYS A C 1
ATOM 835 O O . LYS A 1 111 ? 15.835 -3.300 -36.571 1.00 67.56 111 LYS A O 1
ATOM 840 N N . PRO A 1 112 ? 14.691 -1.596 -37.538 1.00 74.25 112 PRO A N 1
ATOM 841 C CA . PRO A 1 112 ? 13.760 -1.443 -36.432 1.00 74.25 112 PRO A CA 1
ATOM 842 C C . PRO A 1 112 ? 12.973 -2.747 -36.246 1.00 74.25 112 PRO A C 1
ATOM 844 O O . PRO A 1 112 ? 12.533 -3.361 -37.219 1.00 74.25 112 PRO A O 1
ATOM 847 N N . LYS A 1 113 ? 12.874 -3.207 -34.996 1.00 79.31 113 LYS A N 1
ATOM 848 C CA . LYS A 1 113 ? 12.220 -4.470 -34.632 1.00 79.31 113 LYS A CA 1
ATOM 849 C C . LYS A 1 113 ? 10.807 -4.214 -34.130 1.00 79.31 113 LYS A C 1
ATOM 851 O O . LYS A 1 113 ? 10.524 -3.160 -33.567 1.00 79.31 113 LYS A O 1
ATOM 856 N N . ALA A 1 114 ? 9.944 -5.207 -34.313 1.00 84.88 114 ALA A N 1
ATOM 857 C CA . ALA A 1 114 ? 8.646 -5.231 -33.666 1.00 84.88 114 ALA A CA 1
ATOM 858 C C . ALA A 1 114 ? 8.835 -5.188 -32.143 1.00 84.88 114 ALA A C 1
ATOM 860 O O . ALA A 1 114 ? 9.527 -6.033 -31.574 1.00 84.88 114 ALA A O 1
ATOM 861 N N . GLU A 1 115 ? 8.235 -4.198 -31.494 1.00 83.06 115 GLU A N 1
ATOM 862 C CA . GLU A 1 115 ? 8.317 -3.993 -30.051 1.00 83.06 115 GLU A CA 1
ATOM 863 C C . GLU A 1 115 ? 6.927 -3.678 -29.510 1.00 83.06 115 GLU A C 1
ATOM 865 O O . GLU A 1 115 ? 6.125 -3.007 -30.163 1.00 83.06 115 GLU A O 1
ATOM 870 N N . LEU A 1 116 ? 6.651 -4.172 -28.307 1.00 80.56 116 LEU A N 1
ATOM 871 C CA . LEU A 1 116 ? 5.427 -3.898 -27.580 1.00 80.56 116 LEU A CA 1
ATOM 872 C C . LEU A 1 116 ? 5.737 -2.986 -26.391 1.00 80.56 116 LEU A C 1
ATOM 874 O O . LEU A 1 116 ? 6.494 -3.371 -25.502 1.00 80.56 116 LEU A O 1
ATOM 878 N N . GLN A 1 117 ? 5.098 -1.818 -26.339 1.00 78.19 117 GLN A N 1
ATOM 879 C CA . GLN A 1 117 ? 5.150 -0.953 -25.165 1.00 78.19 117 GLN A CA 1
ATOM 880 C C . GLN A 1 117 ? 3.906 -1.162 -24.307 1.00 78.19 117 GLN A C 1
ATOM 882 O O . GLN A 1 117 ? 2.791 -0.821 -24.698 1.00 78.19 117 GLN A O 1
ATOM 887 N N . LEU A 1 118 ? 4.105 -1.748 -23.130 1.00 78.88 118 LEU A N 1
ATOM 888 C C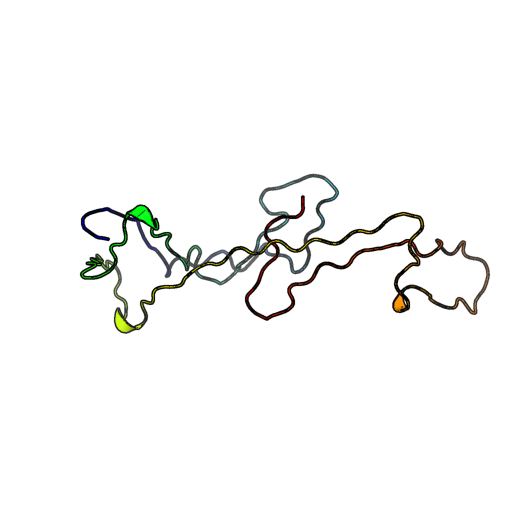A . LEU A 1 118 ? 3.051 -1.912 -22.141 1.00 78.88 118 LEU A CA 1
ATOM 889 C C . LEU A 1 118 ? 3.006 -0.677 -21.247 1.00 78.88 118 LEU A C 1
ATOM 891 O O . LEU A 1 118 ? 3.968 -0.375 -20.544 1.00 78.88 118 LEU A O 1
ATOM 895 N N . HIS A 1 119 ? 1.865 0.004 -21.234 1.00 77.12 119 HIS A N 1
ATOM 896 C CA . HIS A 1 119 ? 1.584 1.060 -20.274 1.00 77.12 119 HIS A CA 1
ATOM 897 C C . HIS A 1 119 ? 0.195 0.862 -19.670 1.00 77.12 119 HIS A C 1
ATOM 899 O O . HIS A 1 119 ? -0.707 0.288 -20.283 1.00 77.12 119 HIS A O 1
ATOM 905 N N . CYS A 1 120 ? 0.014 1.345 -18.446 1.00 77.00 120 CYS A N 1
ATOM 906 C CA . CYS A 1 120 ? -1.306 1.409 -17.844 1.00 77.00 120 CYS A CA 1
ATOM 907 C C . CYS A 1 120 ? -2.123 2.545 -18.494 1.00 77.00 120 CYS A C 1
ATOM 909 O O . CYS A 1 120 ? -1.576 3.629 -18.704 1.00 77.00 120 CYS A O 1
ATOM 911 N N . PRO A 1 121 ? -3.417 2.339 -18.802 1.00 69.25 121 PRO A N 1
ATOM 912 C CA . PRO A 1 121 ? -4.247 3.345 -19.472 1.00 69.25 121 PRO A CA 1
ATOM 913 C C . PRO A 1 121 ? -4.708 4.491 -18.556 1.00 69.25 121 PRO A C 1
ATOM 915 O O . PRO A 1 121 ? -5.127 5.530 -19.052 1.00 69.25 121 PRO A O 1
ATOM 918 N N . SER A 1 122 ? -4.638 4.327 -17.232 1.00 70.56 122 SER A N 1
ATOM 919 C CA . SER A 1 122 ? -5.038 5.350 -16.261 1.00 70.56 122 SER A CA 1
ATOM 920 C C . SER A 1 122 ? -3.979 5.545 -15.178 1.00 70.56 122 SER A C 1
ATOM 922 O O . SER A 1 122 ? -3.261 4.608 -14.810 1.00 70.56 122 SER A O 1
ATOM 924 N N . SER A 1 123 ? -3.913 6.763 -14.637 1.00 67.06 123 SER A N 1
ATOM 925 C CA . SER A 1 123 ? -3.099 7.076 -13.464 1.00 67.06 123 SER A CA 1
ATOM 926 C C . SER A 1 123 ? -3.539 6.215 -12.271 1.00 67.06 123 SER A C 1
ATOM 928 O O . SER A 1 123 ? -4.725 5.970 -12.059 1.00 67.06 123 SER A O 1
ATOM 930 N N . GLY A 1 124 ? -2.568 5.689 -11.518 1.00 67.75 124 GLY A N 1
ATOM 931 C CA . GLY A 1 124 ? -2.813 4.841 -10.341 1.00 67.75 124 GLY A CA 1
ATOM 932 C C . GLY A 1 124 ? -2.753 3.326 -10.577 1.00 67.75 124 GLY A C 1
ATOM 933 O O . GLY A 1 124 ? -2.736 2.568 -9.608 1.00 67.75 124 GLY A O 1
ATOM 934 N N . HIS A 1 125 ? -2.650 2.859 -11.824 1.00 75.31 125 HIS A N 1
ATOM 935 C CA . HIS A 1 125 ? -2.358 1.454 -12.116 1.00 75.31 125 HIS A CA 1
ATOM 936 C C . HIS A 1 125 ? -0.858 1.243 -12.349 1.00 75.31 125 HIS A C 1
ATOM 938 O O . HIS A 1 125 ? -0.206 2.029 -13.032 1.00 75.31 125 HIS A O 1
ATOM 944 N N . LEU A 1 126 ? -0.313 0.146 -11.820 1.00 79.31 126 LEU A N 1
ATOM 945 C CA . LEU A 1 126 ? 1.093 -0.226 -11.975 1.00 79.31 126 LEU A CA 1
ATOM 946 C C . LEU A 1 126 ? 1.201 -1.665 -12.483 1.00 79.31 126 LEU A C 1
ATOM 948 O O . LEU A 1 126 ? 0.563 -2.570 -11.938 1.00 79.31 126 LEU A O 1
ATOM 952 N N . ILE A 1 127 ? 2.035 -1.881 -13.502 1.00 79.19 127 ILE A N 1
ATOM 953 C CA . ILE A 1 127 ? 2.348 -3.219 -14.006 1.00 79.19 127 ILE A CA 1
ATOM 954 C C . ILE A 1 127 ? 3.261 -3.896 -12.987 1.00 79.19 127 ILE A C 1
ATOM 956 O O . ILE A 1 127 ? 4.442 -3.583 -12.880 1.00 79.19 127 ILE A O 1
ATOM 960 N N . LYS A 1 128 ? 2.696 -4.815 -12.201 1.00 76.19 128 LYS A N 1
ATOM 961 C CA . LYS A 1 128 ? 3.452 -5.549 -11.176 1.00 76.19 128 LYS A CA 1
ATOM 962 C C . LYS A 1 128 ? 4.218 -6.746 -11.751 1.00 76.19 128 LYS A C 1
ATOM 964 O O . LYS A 1 128 ? 5.226 -7.153 -11.187 1.00 76.19 128 LYS A O 1
ATOM 969 N N . SER A 1 129 ? 3.708 -7.353 -12.818 1.00 74.94 129 SER A N 1
ATOM 970 C CA . SER A 1 129 ? 4.264 -8.564 -13.424 1.00 74.94 129 SER A CA 1
ATOM 971 C C . SER A 1 129 ? 3.893 -8.618 -14.900 1.00 74.94 129 SER A C 1
ATOM 973 O O . SER A 1 129 ? 2.789 -8.230 -15.279 1.00 74.94 129 SER A O 1
ATOM 975 N N . ILE A 1 130 ? 4.830 -9.120 -15.699 1.00 76.56 130 ILE A N 1
ATOM 976 C CA . ILE A 1 130 ? 4.639 -9.539 -17.087 1.00 76.56 130 ILE A CA 1
ATOM 977 C C . ILE A 1 130 ? 4.879 -11.055 -17.094 1.00 76.56 130 ILE A C 1
ATOM 979 O O . ILE A 1 130 ? 5.785 -11.522 -16.397 1.00 76.56 130 ILE A O 1
ATOM 983 N N . LYS A 1 131 ? 4.025 -11.807 -17.791 1.00 69.88 131 LYS A N 1
ATOM 984 C CA . LYS A 1 131 ? 4.136 -13.262 -17.962 1.00 69.88 131 LYS A CA 1
ATOM 985 C C . LYS A 1 131 ? 4.462 -13.591 -19.406 1.00 69.88 131 LYS A C 1
ATOM 987 O O . LYS A 1 131 ? 3.927 -12.873 -20.279 1.00 69.88 131 LYS A O 1
#

Radius of gyration: 22.98 Å; chains: 1; bounding box: 50×25×64 Å

InterPro domains:
  IPR001944 Glycoside hydrolase, family 35 [PTHR23421] (1-95)
  IPR008979 Galactose-binding-like domain superfamily [SSF49785] (1-102)
  IPR048913 Beta-galactosidase, galactose-binding domain [PF21467] (1-59)